Protein AF-A0A2X3I7A9-F1 (afdb_monomer_lite)

Secondary structure (DSSP, 8-state):
-HHHHHHHHHHHHHHHHHHHHHHHHHHHHHHHHHHHHHHHHHHTSTTHHHHHHHHHHHHHHHHHHT-S----TT---EEEEE-GGGTS-HHHHHHHHHHHHTS-SEEEEE---HHHHHHHHTTS------

Sequence (130 aa):
MVQLLEHYFAEQSSAQTRHRLMRRRSHDEQRSWRYLDIINRMIDKPGGRSHRVILLGLFATLLQAKGTVRLDRDARPLLLIEDPETRLHPIMLSVAWHLLNLLPLQRVTTTNSGELLSLDAGRAGLPTGA

Foldseek 3Di:
DVVVVVVVVVVVVVVVVVVVVVVVVVVVVVVVLVVLLVLLVVCPPPPNVVSLVVLVVVVVVVVVVVDDDDADPPDADEAEEEALVPPDDPSSSVSVLSNVVSHPHHYDYDHPDPVSVVVCVVVPPDPPDD

Organism: Klebsiella pneumoniae (NCBI:txid573)

Structure (mmCIF, N/CA/C/O backbone):
data_AF-A0A2X3I7A9-F1
#
_entry.id   AF-A0A2X3I7A9-F1
#
loop_
_atom_site.group_PDB
_atom_site.id
_atom_site.type_symbol
_atom_site.label_atom_id
_atom_site.label_alt_id
_atom_site.label_comp_id
_atom_site.label_asym_id
_atom_site.label_entity_id
_atom_site.label_seq_id
_atom_site.pdbx_PDB_ins_code
_atom_site.Cartn_x
_atom_site.Cartn_y
_atom_site.Cartn_z
_atom_site.occupancy
_atom_site.B_iso_or_equiv
_atom_site.auth_seq_id
_atom_site.auth_comp_id
_atom_site.auth_asym_id
_atom_site.auth_atom_id
_atom_site.pdbx_PDB_model_num
ATOM 1 N N . MET A 1 1 ? 32.499 38.329 -29.122 1.00 51.84 1 MET A N 1
ATOM 2 C CA . MET A 1 1 ? 32.927 36.909 -29.091 1.00 51.84 1 MET A CA 1
ATOM 3 C C . MET A 1 1 ? 33.224 36.351 -27.694 1.00 51.84 1 MET A C 1
ATOM 5 O O . MET A 1 1 ? 33.239 35.140 -27.567 1.00 51.84 1 MET A O 1
ATOM 9 N N . VAL A 1 2 ? 33.413 37.160 -26.642 1.00 56.50 2 VAL A N 1
ATOM 10 C CA . VAL A 1 2 ? 33.655 36.646 -25.269 1.00 56.50 2 VAL A CA 1
ATOM 11 C C . VAL A 1 2 ? 32.367 36.143 -24.590 1.00 56.50 2 VAL A C 1
ATOM 13 O O . VAL A 1 2 ? 32.374 35.159 -23.863 1.00 56.50 2 VAL A O 1
ATOM 16 N N . GLN A 1 3 ? 31.228 36.753 -24.919 1.00 57.62 3 GLN A N 1
ATOM 17 C CA . GLN A 1 3 ? 29.930 36.488 -24.286 1.00 57.62 3 GLN A CA 1
ATOM 18 C C . GLN A 1 3 ? 29.339 35.096 -24.582 1.00 57.62 3 GLN A C 1
ATOM 20 O O . GLN A 1 3 ? 28.611 34.551 -23.760 1.00 57.62 3 GLN A O 1
ATOM 25 N N . LEU A 1 4 ? 29.663 34.506 -25.740 1.00 56.81 4 LEU A N 1
ATOM 26 C CA . LEU A 1 4 ? 29.198 33.159 -26.102 1.00 56.81 4 LEU A CA 1
ATOM 27 C C . LEU A 1 4 ? 29.977 32.064 -25.354 1.00 56.81 4 LEU A C 1
ATOM 29 O O . LEU A 1 4 ? 29.428 31.020 -25.017 1.00 56.81 4 LEU A O 1
ATOM 33 N N . LEU A 1 5 ? 31.259 32.326 -25.090 1.00 57.53 5 LEU A N 1
ATOM 34 C CA . LEU A 1 5 ? 32.182 31.409 -24.423 1.00 57.53 5 LEU A CA 1
ATOM 35 C C . LEU A 1 5 ? 31.885 31.329 -22.917 1.00 57.53 5 LEU A C 1
ATOM 37 O O . LEU A 1 5 ? 31.836 30.239 -22.353 1.00 57.53 5 LEU A O 1
ATOM 41 N N . GLU A 1 6 ? 31.571 32.471 -22.301 1.00 56.66 6 GLU A N 1
ATOM 42 C CA . GLU A 1 6 ? 31.046 32.568 -20.930 1.00 56.66 6 GLU A CA 1
ATOM 43 C C . GLU A 1 6 ? 29.763 31.737 -20.740 1.00 56.66 6 GLU A C 1
ATOM 45 O O . GLU A 1 6 ? 29.628 31.014 -19.753 1.00 56.66 6 GLU A O 1
ATOM 50 N N . HIS A 1 7 ? 28.842 31.769 -21.711 1.00 58.25 7 HIS A N 1
ATOM 51 C CA . HIS A 1 7 ? 27.585 31.017 -21.626 1.00 58.25 7 HIS A CA 1
ATOM 52 C C . HIS A 1 7 ? 27.807 29.494 -21.676 1.00 58.25 7 HIS A C 1
ATOM 54 O O . HIS A 1 7 ? 27.187 28.750 -20.917 1.00 58.25 7 HIS A O 1
ATOM 60 N N . TYR A 1 8 ? 28.760 29.037 -22.497 1.00 51.31 8 TYR A N 1
ATOM 61 C CA . TYR A 1 8 ? 29.107 27.617 -22.626 1.00 51.31 8 TYR A CA 1
ATOM 62 C C . TYR A 1 8 ? 29.754 27.046 -21.346 1.00 51.31 8 TYR A C 1
ATOM 64 O O . TYR A 1 8 ? 29.496 25.900 -20.970 1.00 51.31 8 TYR A O 1
ATOM 72 N N . PHE A 1 9 ? 30.556 27.847 -20.631 1.00 56.06 9 PHE A N 1
ATOM 73 C CA . PHE A 1 9 ? 31.149 27.453 -19.344 1.00 56.06 9 PHE A CA 1
ATOM 74 C C . PHE A 1 9 ? 30.181 27.590 -18.149 1.00 56.06 9 PHE A C 1
ATOM 76 O O . PHE A 1 9 ? 30.276 26.825 -17.178 1.00 56.06 9 PHE A O 1
ATOM 83 N N . ALA A 1 10 ? 29.203 28.498 -18.224 1.00 54.97 10 ALA A N 1
ATOM 84 C CA . ALA A 1 10 ? 28.146 28.640 -17.220 1.00 54.97 10 ALA A CA 1
ATOM 85 C C . ALA A 1 10 ? 27.164 27.447 -17.210 1.00 54.97 10 ALA A C 1
ATOM 87 O O . ALA A 1 10 ? 26.727 27.002 -16.144 1.00 54.97 10 ALA A O 1
ATOM 88 N N . GLU A 1 11 ? 26.851 26.858 -18.369 1.00 51.78 11 GLU A N 1
ATOM 89 C CA . GLU A 1 11 ? 25.980 25.675 -18.433 1.00 51.78 11 GLU A CA 1
ATOM 90 C C . GLU A 1 11 ? 26.646 24.412 -17.860 1.00 51.78 11 GLU A C 1
ATOM 92 O O . GLU A 1 11 ? 26.003 23.678 -17.102 1.00 51.78 11 GLU A O 1
ATOM 97 N N . GLN A 1 12 ? 27.940 24.184 -18.124 1.00 51.53 12 GLN A N 1
ATOM 98 C CA . GLN A 1 12 ? 28.666 22.990 -17.652 1.00 51.53 12 GLN A CA 1
ATOM 99 C C . GLN A 1 12 ? 28.775 22.908 -16.119 1.00 51.53 12 GLN A C 1
ATOM 101 O O . GLN A 1 12 ? 28.621 21.832 -15.529 1.00 51.53 12 GLN A O 1
ATOM 106 N N . SER A 1 13 ? 28.982 24.044 -15.453 1.00 51.03 13 SER A N 1
ATOM 107 C CA . SER A 1 13 ? 29.051 24.137 -13.987 1.00 51.03 13 SER A CA 1
ATOM 108 C C . SER A 1 13 ? 27.676 23.940 -13.323 1.00 51.03 13 SER A C 1
ATOM 110 O O . SER A 1 13 ? 27.558 23.280 -12.279 1.00 51.03 13 SER A O 1
ATOM 112 N N . SER A 1 14 ? 26.603 24.406 -13.972 1.00 54.28 14 SER A N 1
ATOM 113 C CA . SER A 1 14 ? 25.224 24.154 -13.533 1.00 54.28 14 SER A CA 1
ATOM 114 C C . SER A 1 14 ? 24.797 22.686 -13.720 1.00 54.28 14 SER A C 1
ATOM 116 O O . SER A 1 14 ? 24.115 22.123 -12.857 1.00 54.28 14 SER A O 1
ATOM 118 N N . ALA A 1 15 ? 25.253 22.025 -14.792 1.00 54.50 15 ALA A N 1
ATOM 119 C CA . ALA A 1 15 ? 24.972 20.618 -15.083 1.00 54.50 15 ALA A CA 1
ATOM 120 C C . ALA A 1 15 ? 25.658 19.666 -14.086 1.00 54.50 15 ALA A C 1
ATOM 122 O O . ALA A 1 15 ? 25.044 18.706 -13.617 1.00 54.50 15 ALA A O 1
ATOM 123 N N . GLN A 1 16 ? 26.900 19.953 -13.680 1.00 55.31 16 GLN A N 1
ATOM 124 C CA . GLN A 1 16 ? 27.602 19.176 -12.647 1.00 55.31 16 GLN A CA 1
ATOM 125 C C . GLN A 1 16 ? 26.951 19.308 -11.264 1.00 55.31 16 GLN A C 1
ATOM 127 O O . GLN A 1 16 ? 26.843 18.320 -10.531 1.00 55.31 16 GLN A O 1
ATOM 132 N N . THR A 1 17 ? 26.463 20.499 -10.911 1.00 55.19 17 THR A N 1
ATOM 133 C CA . THR A 1 17 ? 25.749 20.729 -9.644 1.00 55.19 17 THR A CA 1
ATOM 134 C C . THR A 1 17 ? 24.396 20.008 -9.629 1.00 55.19 17 THR A C 1
ATOM 136 O O . THR A 1 17 ? 24.068 19.331 -8.652 1.00 55.19 17 THR A O 1
ATOM 139 N N . ARG A 1 18 ? 23.645 20.052 -10.741 1.00 51.34 18 ARG A N 1
ATOM 140 C CA . ARG A 1 18 ? 22.393 19.293 -10.918 1.00 51.34 18 ARG A CA 1
ATOM 141 C C . ARG A 1 18 ? 22.609 17.777 -10.853 1.00 51.34 18 ARG A C 1
ATOM 143 O O . ARG A 1 18 ? 21.863 17.097 -10.150 1.00 51.34 18 ARG A O 1
ATOM 150 N N . HIS A 1 19 ? 23.665 17.251 -11.477 1.00 52.31 19 HIS A N 1
ATOM 151 C CA . HIS A 1 19 ? 24.016 15.829 -11.377 1.00 52.31 19 HIS A CA 1
ATOM 152 C C . HIS A 1 19 ? 24.384 15.399 -9.950 1.00 52.31 19 HIS A C 1
ATOM 154 O O . HIS A 1 19 ? 23.964 14.330 -9.506 1.00 52.31 19 HIS A O 1
ATOM 160 N N . ARG A 1 20 ? 25.121 16.224 -9.191 1.00 54.12 20 ARG A N 1
ATOM 161 C CA . ARG A 1 20 ? 25.443 15.926 -7.782 1.00 54.12 20 ARG A CA 1
ATOM 162 C C . ARG A 1 20 ? 24.197 15.924 -6.891 1.00 54.12 20 ARG A C 1
ATOM 164 O O . ARG A 1 20 ? 24.076 15.050 -6.035 1.00 54.12 20 ARG A O 1
ATOM 171 N N . LEU A 1 21 ? 23.259 16.846 -7.113 1.00 51.94 21 LEU A N 1
ATOM 172 C CA . LEU A 1 21 ? 21.983 16.892 -6.388 1.00 51.94 21 LEU A CA 1
ATOM 173 C C . LEU A 1 21 ? 21.086 15.687 -6.716 1.00 51.94 21 LEU A C 1
ATOM 175 O O . LEU A 1 21 ? 20.521 15.091 -5.798 1.00 51.94 21 LEU A O 1
ATOM 179 N N . MET A 1 22 ? 21.002 15.274 -7.988 1.00 53.75 22 MET A N 1
ATOM 180 C CA . MET A 1 22 ? 20.264 14.061 -8.373 1.00 53.75 22 MET A CA 1
ATOM 181 C C . MET A 1 22 ? 20.897 12.787 -7.804 1.00 53.75 22 MET A C 1
ATOM 183 O O . MET A 1 22 ? 20.181 11.940 -7.278 1.00 53.75 22 MET A O 1
ATOM 187 N N . ARG A 1 23 ? 22.234 12.684 -7.799 1.00 51.47 23 ARG A N 1
ATOM 188 C CA . ARG A 1 23 ? 22.957 11.549 -7.198 1.00 51.47 23 ARG A CA 1
ATOM 189 C C . ARG A 1 23 ? 22.767 11.453 -5.678 1.00 51.47 23 ARG A C 1
ATOM 191 O O . ARG A 1 23 ? 22.825 10.361 -5.116 1.00 51.47 23 ARG A O 1
ATOM 198 N N . ARG A 1 24 ? 22.541 12.584 -5.000 1.00 53.12 24 ARG A N 1
ATOM 199 C CA . ARG A 1 24 ? 22.228 12.612 -3.563 1.00 53.12 24 ARG A CA 1
ATOM 200 C C . ARG A 1 24 ? 20.804 12.112 -3.293 1.00 53.12 24 ARG A C 1
ATOM 202 O O . ARG A 1 24 ? 20.632 11.286 -2.405 1.00 53.12 24 ARG A O 1
ATOM 209 N N . ARG A 1 25 ? 19.819 12.521 -4.108 1.00 54.03 25 ARG A N 1
ATOM 210 C CA . ARG A 1 25 ? 18.430 12.023 -4.019 1.00 54.03 25 ARG A CA 1
ATOM 211 C C . ARG A 1 25 ? 18.320 10.520 -4.273 1.00 54.03 25 ARG A C 1
ATOM 213 O O . ARG A 1 25 ? 17.690 9.831 -3.482 1.00 54.03 25 ARG A O 1
ATOM 220 N N . SER A 1 26 ? 18.984 9.995 -5.302 1.00 56.34 26 SER A N 1
ATOM 221 C CA . SER A 1 26 ? 18.936 8.557 -5.610 1.00 56.34 26 SER A CA 1
ATOM 222 C C . SER A 1 26 ? 19.539 7.691 -4.495 1.00 56.34 26 SER A C 1
ATOM 224 O O . SER A 1 26 ? 19.096 6.572 -4.246 1.00 56.34 26 SER A O 1
ATOM 226 N N . HIS A 1 27 ? 20.559 8.200 -3.796 1.00 58.28 27 HIS A N 1
ATOM 227 C CA . HIS A 1 27 ? 21.157 7.501 -2.660 1.00 58.28 27 HIS A CA 1
ATOM 228 C C . HIS A 1 27 ? 20.234 7.489 -1.428 1.00 58.28 27 HIS A C 1
ATOM 230 O O . HIS A 1 27 ? 20.185 6.481 -0.718 1.00 58.28 27 HIS A O 1
ATOM 236 N N . ASP A 1 28 ? 19.481 8.567 -1.195 1.00 63.19 28 ASP A N 1
ATOM 237 C CA . ASP A 1 28 ? 18.457 8.611 -0.146 1.00 63.19 28 ASP A CA 1
ATOM 238 C C . ASP A 1 28 ? 17.266 7.704 -0.475 1.00 63.19 28 ASP A C 1
ATOM 240 O O . ASP A 1 28 ? 16.816 6.965 0.397 1.00 63.19 28 ASP A O 1
ATOM 244 N N . GLU A 1 29 ? 16.812 7.655 -1.730 1.00 67.81 29 GLU A N 1
ATOM 245 C CA . GLU A 1 29 ? 15.747 6.737 -2.161 1.00 67.81 29 GLU A CA 1
ATOM 246 C C . GLU A 1 29 ? 16.134 5.276 -1.914 1.00 67.81 29 GLU A C 1
ATOM 248 O O . GLU A 1 29 ? 15.386 4.538 -1.271 1.00 67.81 29 GLU A O 1
ATOM 253 N N . GLN A 1 30 ? 17.339 4.863 -2.319 1.00 71.19 30 GLN A N 1
ATOM 254 C CA . GLN A 1 30 ? 17.804 3.493 -2.091 1.00 71.19 30 GLN A CA 1
ATOM 255 C C . GLN A 1 30 ? 17.880 3.134 -0.597 1.00 71.19 30 GLN A C 1
ATOM 257 O O . GLN A 1 30 ? 17.669 1.976 -0.230 1.00 71.19 30 GLN A O 1
ATOM 262 N N . ARG A 1 31 ? 18.188 4.101 0.280 1.00 77.56 31 ARG A N 1
ATOM 263 C CA . ARG A 1 31 ? 18.150 3.897 1.737 1.00 77.56 31 ARG A CA 1
ATOM 264 C C . ARG A 1 31 ? 16.719 3.775 2.247 1.00 77.56 31 ARG A C 1
ATOM 266 O O . ARG A 1 31 ? 16.448 2.848 3.006 1.00 77.56 31 ARG A O 1
ATOM 273 N N . SER A 1 32 ? 15.811 4.639 1.802 1.00 78.31 32 SER A N 1
ATOM 274 C CA . SER A 1 32 ? 14.386 4.595 2.153 1.00 78.31 32 SER A CA 1
ATOM 275 C C . SER A 1 32 ? 13.758 3.234 1.843 1.00 78.31 32 SER A C 1
ATOM 277 O O . SER A 1 32 ? 13.069 2.673 2.693 1.00 78.31 32 SER A O 1
ATOM 279 N N . TRP A 1 33 ? 14.077 2.635 0.690 1.00 78.31 33 TRP A N 1
ATOM 280 C CA . TRP A 1 33 ? 13.597 1.294 0.331 1.00 78.31 33 TRP A CA 1
ATOM 281 C C . TRP A 1 33 ? 14.146 0.185 1.233 1.00 78.31 33 TRP A C 1
ATOM 283 O O . TRP A 1 33 ? 13.417 -0.750 1.561 1.00 78.31 33 TRP A O 1
ATOM 293 N N . ARG A 1 34 ? 15.397 0.297 1.701 1.00 80.25 34 ARG A N 1
ATOM 294 C CA . ARG A 1 34 ? 15.946 -0.650 2.688 1.00 80.25 34 ARG A CA 1
ATOM 295 C C . ARG A 1 34 ? 15.243 -0.539 4.034 1.00 80.25 34 ARG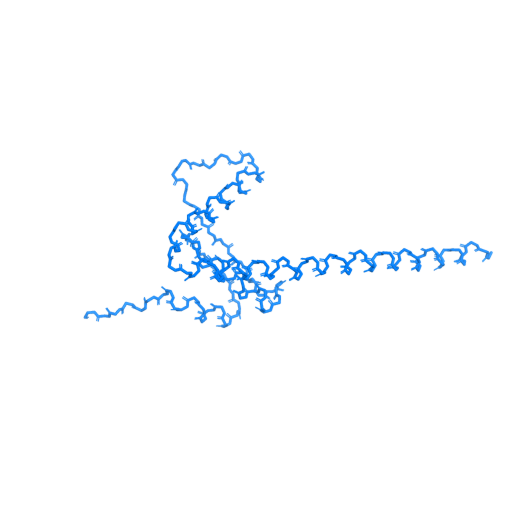 A C 1
ATOM 297 O O . ARG A 1 34 ? 14.987 -1.561 4.659 1.00 80.25 34 ARG A O 1
ATOM 304 N N . TYR A 1 35 ? 14.922 0.673 4.485 1.00 79.94 35 TYR A N 1
ATOM 305 C CA . TYR A 1 35 ? 14.149 0.848 5.716 1.00 79.94 35 TYR A CA 1
ATOM 306 C C . TYR A 1 35 ? 12.748 0.251 5.587 1.00 79.94 35 TYR A C 1
ATOM 308 O O . TYR A 1 35 ? 12.285 -0.401 6.519 1.00 79.94 35 TYR A O 1
ATOM 316 N N . LEU A 1 36 ? 12.113 0.401 4.422 1.00 77.00 36 LEU A N 1
ATOM 317 C CA . LEU A 1 36 ? 10.817 -0.210 4.136 1.00 77.00 36 LEU A CA 1
ATOM 318 C C . LEU A 1 36 ? 10.879 -1.747 4.199 1.00 77.00 36 LEU A C 1
ATOM 320 O O . LEU A 1 36 ? 10.015 -2.370 4.810 1.00 77.00 36 LEU A O 1
ATOM 324 N N . ASP A 1 37 ? 11.936 -2.355 3.654 1.00 80.06 37 ASP A N 1
ATOM 325 C CA . ASP A 1 37 ? 12.157 -3.806 3.736 1.00 80.06 37 ASP A CA 1
ATOM 326 C C . ASP A 1 37 ? 12.407 -4.281 5.181 1.00 80.06 37 ASP A C 1
ATOM 328 O O . ASP A 1 37 ? 11.867 -5.295 5.620 1.00 80.06 37 ASP A O 1
ATOM 332 N N . ILE A 1 38 ? 13.163 -3.515 5.975 1.00 80.44 38 ILE A N 1
ATOM 333 C CA . ILE A 1 38 ? 13.363 -3.809 7.404 1.00 80.44 38 ILE A CA 1
ATOM 334 C C . ILE A 1 38 ? 12.029 -3.746 8.160 1.00 80.44 38 ILE A C 1
ATOM 336 O O . ILE A 1 38 ? 11.744 -4.631 8.966 1.00 80.44 38 ILE A O 1
ATOM 340 N N . ILE A 1 39 ? 11.198 -2.736 7.885 1.00 75.94 39 ILE A N 1
ATOM 341 C CA . ILE A 1 39 ? 9.855 -2.607 8.466 1.00 75.94 39 ILE A CA 1
ATOM 342 C C . ILE A 1 39 ? 9.004 -3.828 8.103 1.00 75.94 39 ILE A C 1
ATOM 344 O O . ILE A 1 39 ? 8.458 -4.461 9.004 1.00 75.94 39 ILE A O 1
ATOM 348 N N . ASN A 1 40 ? 8.970 -4.221 6.828 1.00 73.69 40 ASN A N 1
ATOM 349 C CA . ASN A 1 40 ? 8.257 -5.415 6.366 1.00 73.69 40 ASN A CA 1
ATOM 350 C C . ASN A 1 40 ? 8.668 -6.676 7.145 1.00 73.69 40 ASN A C 1
ATOM 352 O O . ASN A 1 40 ? 7.818 -7.357 7.719 1.00 73.69 40 ASN A O 1
ATOM 356 N N . ARG A 1 41 ? 9.976 -6.930 7.277 1.00 76.31 41 ARG A N 1
ATOM 357 C CA . ARG A 1 41 ? 10.504 -8.092 8.017 1.00 76.31 41 ARG A CA 1
ATOM 358 C C . ARG A 1 41 ? 10.208 -8.054 9.515 1.00 76.31 41 ARG A C 1
ATOM 360 O O . ARG A 1 41 ? 10.141 -9.102 10.154 1.00 76.31 41 ARG A O 1
ATOM 367 N N . MET A 1 42 ? 10.094 -6.866 10.110 1.00 72.25 42 MET A N 1
ATOM 368 C CA . MET A 1 42 ? 9.722 -6.731 11.522 1.00 72.25 42 MET A CA 1
ATOM 369 C C . MET A 1 42 ? 8.243 -7.049 11.750 1.00 72.25 42 MET A C 1
ATOM 371 O O . MET A 1 42 ? 7.910 -7.645 12.771 1.00 72.25 42 MET A O 1
ATOM 375 N N . ILE A 1 43 ? 7.370 -6.694 10.805 1.00 70.50 43 ILE A N 1
ATOM 376 C CA . ILE A 1 43 ? 5.918 -6.888 10.922 1.00 70.50 43 ILE A CA 1
ATOM 377 C C . ILE A 1 43 ? 5.513 -8.355 10.727 1.00 70.50 43 ILE A C 1
ATOM 379 O O . ILE A 1 43 ? 4.534 -8.800 11.329 1.00 70.50 43 ILE A O 1
ATOM 383 N N . ASP A 1 44 ? 6.283 -9.117 9.949 1.00 67.56 44 ASP A N 1
ATOM 384 C CA . ASP A 1 44 ? 6.063 -10.555 9.744 1.00 67.56 44 ASP A CA 1
ATOM 385 C C . ASP A 1 44 ? 6.393 -11.421 10.979 1.00 67.56 44 ASP A C 1
ATOM 387 O O . ASP A 1 44 ? 6.101 -12.618 10.996 1.00 67.56 44 ASP A O 1
ATOM 391 N N . LYS A 1 45 ? 6.964 -10.844 12.048 1.00 68.81 45 LYS A N 1
ATOM 392 C CA . LYS A 1 45 ? 7.252 -11.553 13.310 1.00 68.81 45 LYS A CA 1
ATOM 393 C C . LYS A 1 45 ? 5.987 -11.736 14.184 1.00 68.81 45 LYS A C 1
ATOM 395 O O . LYS A 1 45 ? 5.035 -10.956 14.070 1.00 68.81 45 LYS A O 1
ATOM 400 N N . PRO A 1 46 ? 5.947 -12.741 15.091 1.00 48.94 46 PRO A N 1
ATOM 401 C CA . PRO A 1 46 ? 4.781 -12.989 15.945 1.00 48.94 46 PRO A CA 1
ATOM 402 C C . PRO A 1 46 ? 4.450 -11.746 16.791 1.00 48.94 46 PRO A C 1
ATOM 404 O O . PRO A 1 46 ? 5.287 -11.265 17.549 1.00 48.94 46 PRO A O 1
ATOM 407 N N . GLY A 1 47 ? 3.241 -11.197 16.611 1.00 60.28 47 GLY A N 1
ATOM 408 C CA . GLY A 1 47 ? 2.854 -9.844 17.059 1.00 60.28 47 GLY A CA 1
ATOM 409 C C . GLY A 1 47 ? 2.303 -8.933 15.943 1.00 60.28 47 GLY A C 1
ATOM 410 O O . GLY A 1 47 ? 1.952 -7.776 16.189 1.00 60.28 47 GLY A O 1
ATOM 411 N N . GLY A 1 48 ? 2.192 -9.441 14.709 1.00 63.28 48 GLY A N 1
ATOM 412 C CA . GLY A 1 48 ? 1.825 -8.678 13.508 1.00 63.28 48 GLY A CA 1
ATOM 413 C C . GLY A 1 48 ? 0.465 -7.963 13.519 1.00 63.28 48 GLY A C 1
ATOM 414 O O . GLY A 1 48 ? 0.289 -7.001 12.776 1.00 63.28 48 GLY A O 1
ATOM 415 N N . ARG A 1 49 ? -0.500 -8.344 14.374 1.00 67.81 49 ARG A N 1
ATOM 416 C CA . ARG A 1 49 ? -1.813 -7.665 14.422 1.00 67.81 49 ARG A CA 1
ATOM 417 C C . ARG A 1 49 ? -1.693 -6.209 14.883 1.00 67.81 49 ARG A C 1
ATOM 419 O O . ARG A 1 49 ? -2.239 -5.331 14.223 1.00 67.81 49 ARG A O 1
ATOM 426 N N . SER A 1 50 ? -0.950 -5.944 15.958 1.00 67.00 50 SER A N 1
ATOM 427 C CA . SER A 1 50 ? -0.750 -4.580 16.473 1.00 67.00 50 SER A CA 1
ATOM 428 C C . SER A 1 50 ? 0.007 -3.706 15.473 1.00 67.00 50 SER A C 1
ATOM 430 O O . SER A 1 50 ? -0.357 -2.558 15.249 1.00 67.00 50 SER A O 1
ATOM 432 N N . HIS A 1 51 ? 1.002 -4.276 14.794 1.00 71.19 51 HIS A N 1
ATOM 433 C CA . HIS A 1 51 ? 1.793 -3.572 13.788 1.00 71.19 51 HIS A CA 1
ATOM 434 C C . HIS A 1 51 ? 0.973 -3.173 12.552 1.00 71.19 51 HIS A C 1
ATOM 436 O O . HIS A 1 51 ? 1.092 -2.048 12.071 1.00 71.19 51 HIS A O 1
ATOM 442 N N . ARG A 1 52 ? 0.085 -4.054 12.069 1.00 72.19 52 ARG A N 1
ATOM 443 C CA . ARG A 1 52 ? -0.841 -3.742 10.964 1.00 72.19 52 ARG A CA 1
ATOM 444 C C . ARG A 1 52 ? -1.806 -2.613 11.326 1.00 72.19 52 ARG A C 1
ATOM 446 O O . ARG A 1 52 ? -2.076 -1.752 10.496 1.00 72.19 52 ARG A O 1
ATOM 453 N N . VAL A 1 53 ? -2.292 -2.590 12.570 1.00 72.12 53 VAL A N 1
ATOM 454 C CA . VAL A 1 53 ? -3.159 -1.510 13.073 1.00 72.12 53 VAL A CA 1
ATOM 455 C C . VAL A 1 53 ? -2.395 -0.187 13.170 1.00 72.12 53 VAL A C 1
ATOM 457 O O . VAL A 1 53 ? -2.931 0.844 12.778 1.00 72.12 53 VAL A O 1
ATOM 460 N N . ILE A 1 54 ? -1.134 -0.206 13.615 1.00 77.50 54 ILE A N 1
ATOM 461 C CA . ILE A 1 54 ? -0.270 0.987 13.637 1.00 77.50 54 ILE A CA 1
ATOM 462 C C . ILE A 1 54 ? -0.034 1.522 12.218 1.00 77.50 54 ILE A C 1
ATOM 464 O O . ILE A 1 54 ? -0.169 2.722 11.995 1.00 77.50 54 ILE A O 1
ATOM 468 N N . LEU A 1 55 ? 0.264 0.649 11.248 1.00 76.94 55 LEU A N 1
ATOM 469 C CA . LEU A 1 55 ? 0.413 1.043 9.842 1.00 76.94 55 LEU A CA 1
ATOM 470 C C . LEU A 1 55 ? -0.864 1.665 9.276 1.00 76.94 55 LEU A C 1
ATOM 472 O O . LEU A 1 55 ? -0.802 2.689 8.597 1.00 76.94 55 LEU A O 1
ATOM 476 N N . LEU A 1 56 ? -2.019 1.075 9.584 1.00 74.06 56 LEU A N 1
ATOM 477 C CA . LEU A 1 56 ? -3.310 1.628 9.192 1.00 74.06 56 LEU A CA 1
ATOM 478 C C . LEU A 1 56 ? -3.536 3.012 9.821 1.00 74.06 56 LEU A C 1
ATOM 480 O O . LEU A 1 56 ? -3.984 3.928 9.136 1.00 74.06 56 LEU A O 1
ATOM 484 N N . GLY A 1 57 ? -3.177 3.179 11.098 1.00 73.06 57 GLY A N 1
ATOM 485 C CA . GLY A 1 57 ? -3.224 4.462 11.798 1.00 73.06 57 GLY A CA 1
ATOM 486 C C . GLY A 1 57 ? -2.332 5.522 11.149 1.00 73.06 57 GLY A C 1
ATOM 487 O O . GLY A 1 57 ? -2.786 6.638 10.925 1.00 73.06 57 GLY A O 1
ATOM 488 N N . LEU A 1 58 ? -1.099 5.167 10.773 1.00 78.38 58 LEU A N 1
ATOM 489 C CA . LEU A 1 58 ? -0.184 6.061 10.056 1.00 78.38 58 LEU A CA 1
ATOM 490 C C . LEU A 1 58 ? -0.729 6.456 8.676 1.00 78.38 58 LEU A C 1
ATOM 492 O O . LEU A 1 58 ? -0.636 7.608 8.266 1.00 78.38 58 LEU A O 1
ATOM 496 N N . PHE A 1 59 ? -1.322 5.512 7.947 1.00 74.50 59 PHE A N 1
ATOM 497 C CA . PHE A 1 59 ? -1.937 5.815 6.659 1.00 74.50 59 PHE A CA 1
ATOM 498 C C . PHE A 1 59 ? -3.143 6.753 6.818 1.00 74.50 59 PHE A C 1
ATOM 500 O O . PHE A 1 59 ? -3.292 7.712 6.061 1.00 74.50 59 PHE A O 1
ATOM 507 N N . ALA A 1 60 ? -3.970 6.527 7.843 1.00 72.81 60 ALA A N 1
ATOM 508 C CA . ALA A 1 60 ? -5.104 7.385 8.161 1.00 72.81 60 ALA A CA 1
ATOM 509 C C . ALA A 1 60 ? -4.668 8.812 8.534 1.00 72.81 60 ALA A C 1
ATOM 511 O O . ALA A 1 60 ? -5.282 9.771 8.067 1.00 72.81 60 ALA A O 1
ATOM 512 N N . THR A 1 61 ? -3.594 8.979 9.314 1.00 73.81 61 THR A N 1
ATOM 513 C CA . THR A 1 61 ? -3.070 10.315 9.649 1.00 73.81 61 THR A CA 1
ATOM 514 C C . THR A 1 61 ? -2.489 11.026 8.429 1.00 73.81 61 THR A C 1
ATOM 516 O O . THR A 1 61 ? -2.713 12.225 8.268 1.00 73.81 61 THR A O 1
ATOM 519 N N . LEU A 1 62 ? -1.819 10.308 7.521 1.00 74.31 62 LEU A N 1
ATOM 520 C CA . LEU A 1 62 ? -1.352 10.872 6.250 1.00 74.31 62 LEU A CA 1
ATOM 521 C C . LEU A 1 62 ? -2.513 11.314 5.349 1.00 74.31 62 LEU A C 1
ATOM 523 O O . LEU A 1 62 ? -2.438 12.384 4.749 1.00 74.31 62 LEU A O 1
ATOM 527 N N . LEU A 1 63 ? -3.597 10.533 5.276 1.00 71.19 63 LEU A N 1
ATOM 528 C CA . LEU A 1 63 ? -4.808 10.917 4.543 1.00 71.19 63 LEU A CA 1
ATOM 529 C C . LEU A 1 63 ? -5.449 12.180 5.128 1.00 71.19 63 LEU A C 1
ATOM 531 O O . LEU A 1 63 ? -5.789 13.090 4.374 1.00 71.19 63 LEU A O 1
ATOM 535 N N . GLN A 1 64 ? -5.559 12.262 6.456 1.00 69.06 64 GLN A N 1
ATOM 536 C CA . GLN A 1 64 ? -6.091 13.440 7.148 1.00 69.06 64 GLN A CA 1
ATOM 537 C C . GLN A 1 64 ? -5.213 14.681 6.940 1.00 69.06 64 GLN A C 1
ATOM 539 O O . GLN A 1 64 ? -5.730 15.780 6.766 1.00 69.06 64 GLN A O 1
ATOM 544 N N . ALA A 1 65 ? -3.888 14.519 6.904 1.00 72.19 65 ALA A N 1
ATOM 545 C CA . ALA A 1 65 ? -2.962 15.619 6.644 1.00 72.19 65 ALA A CA 1
ATOM 546 C C . ALA A 1 65 ? -3.043 16.146 5.199 1.00 72.19 65 ALA A C 1
ATOM 548 O O . ALA A 1 65 ? -2.676 17.292 4.939 1.00 72.19 65 ALA A O 1
ATOM 549 N N . LYS A 1 66 ? -3.514 15.326 4.248 1.00 63.94 66 LYS A N 1
ATOM 550 C CA . LYS A 1 66 ? -3.498 15.635 2.810 1.00 63.94 66 LYS A CA 1
ATOM 551 C C . LYS A 1 66 ? -4.687 16.485 2.333 1.00 63.94 66 LYS A C 1
ATOM 553 O O . LYS A 1 66 ? -4.723 16.830 1.153 1.00 63.94 66 LYS A O 1
ATOM 558 N N . GLY A 1 67 ? -5.633 16.864 3.199 1.00 63.84 67 GLY A N 1
ATOM 559 C CA . GLY A 1 67 ? -6.656 17.848 2.829 1.00 63.84 67 GLY A CA 1
ATOM 560 C C . GLY A 1 67 ? -7.875 17.933 3.746 1.00 63.84 67 GLY A C 1
ATOM 561 O O . GLY A 1 67 ? -8.028 17.189 4.705 1.00 63.84 67 GLY A O 1
ATOM 562 N N . THR A 1 68 ? -8.780 18.850 3.405 1.00 62.69 68 THR A N 1
ATOM 563 C CA . THR A 1 68 ? -9.992 19.214 4.164 1.00 62.69 68 THR A CA 1
ATOM 564 C C . THR A 1 68 ? -11.160 18.232 4.009 1.00 62.69 68 THR A C 1
ATOM 566 O O . THR A 1 68 ? -12.276 18.526 4.443 1.00 62.69 68 THR A O 1
ATOM 569 N N . VAL A 1 69 ? -10.934 17.070 3.388 1.00 69.94 69 VAL A N 1
ATOM 570 C CA . VAL A 1 69 ? -11.979 16.064 3.177 1.00 69.94 69 VAL A CA 1
ATOM 571 C C . VAL A 1 69 ? -12.324 15.434 4.521 1.00 69.94 69 VAL A C 1
ATOM 573 O O . VAL A 1 69 ? -11.576 14.624 5.067 1.00 69.94 69 VAL A O 1
ATOM 576 N N . ARG A 1 70 ? -13.481 15.816 5.066 1.00 70.00 70 ARG A N 1
ATOM 577 C CA . ARG A 1 70 ? -14.055 15.158 6.239 1.00 70.00 70 ARG A CA 1
ATOM 578 C C . ARG A 1 70 ? -14.632 13.828 5.772 1.00 70.00 70 ARG A C 1
ATOM 580 O O . ARG A 1 70 ? -15.671 13.799 5.121 1.00 70.00 70 ARG A O 1
ATOM 587 N N . LEU A 1 71 ? -13.913 12.747 6.053 1.00 72.62 71 LEU A N 1
ATOM 588 C CA . LEU A 1 71 ? -14.420 11.395 5.853 1.00 72.62 71 LEU A CA 1
ATOM 589 C C . LEU A 1 71 ? -15.604 11.170 6.797 1.00 72.62 71 LEU A C 1
ATOM 591 O O . LEU A 1 71 ? -15.556 11.573 7.963 1.00 72.62 71 LEU A O 1
ATOM 595 N N . ASP A 1 72 ? -16.655 10.540 6.281 1.00 79.62 72 ASP A N 1
ATOM 596 C CA . ASP A 1 72 ? -17.760 10.058 7.104 1.00 79.62 72 ASP A CA 1
ATOM 597 C C . ASP A 1 72 ? -17.231 9.098 8.186 1.00 79.62 72 ASP A C 1
ATOM 599 O O . ASP A 1 72 ? -16.233 8.400 7.974 1.00 79.62 72 ASP A O 1
ATOM 603 N N . ARG A 1 73 ? -17.878 9.061 9.356 1.00 76.06 73 ARG A N 1
ATOM 604 C CA . ARG A 1 73 ? -17.457 8.206 10.476 1.00 76.06 73 ARG A CA 1
ATOM 605 C C . ARG A 1 73 ? -17.452 6.722 10.099 1.00 76.06 73 ARG A C 1
ATOM 607 O O . ARG A 1 73 ? -16.616 5.981 10.615 1.00 76.06 73 ARG A O 1
ATOM 614 N N . ASP A 1 74 ? -18.339 6.323 9.194 1.00 81.38 74 ASP A N 1
ATOM 615 C CA . ASP A 1 74 ? -18.486 4.952 8.714 1.00 81.38 74 ASP A CA 1
ATOM 616 C C . ASP A 1 74 ? -17.842 4.739 7.333 1.00 81.38 74 ASP A C 1
ATOM 618 O O . ASP A 1 74 ? -17.994 3.674 6.723 1.00 81.38 74 ASP A O 1
ATOM 622 N N . ALA A 1 75 ? -17.083 5.723 6.831 1.00 79.94 75 ALA A N 1
ATOM 623 C CA . ALA A 1 75 ? -16.364 5.599 5.572 1.00 79.94 75 ALA A CA 1
ATOM 624 C C . ALA A 1 75 ? -15.364 4.436 5.635 1.00 79.94 75 ALA A C 1
ATOM 626 O O . ALA A 1 75 ? -14.459 4.395 6.473 1.00 79.94 75 ALA A O 1
ATOM 627 N N . ARG A 1 76 ? -15.504 3.493 4.700 1.00 76.31 76 ARG A N 1
ATOM 628 C CA . ARG A 1 76 ? -14.583 2.366 4.555 1.00 76.31 76 ARG A CA 1
ATOM 629 C C . ARG A 1 76 ? -13.566 2.678 3.460 1.00 76.31 76 ARG A C 1
ATOM 631 O O . ARG A 1 76 ? -13.960 2.800 2.302 1.00 76.31 76 ARG A O 1
ATOM 638 N N . PRO A 1 77 ? -12.275 2.818 3.790 1.00 77.44 77 PRO A N 1
ATOM 639 C CA . PRO A 1 77 ? -11.258 3.102 2.788 1.00 77.44 77 PRO A CA 1
ATOM 640 C C . PRO A 1 77 ? -11.110 1.940 1.798 1.00 77.44 77 PRO A C 1
ATOM 642 O O . PRO A 1 77 ? -10.975 0.781 2.197 1.00 77.44 77 PRO A O 1
ATOM 645 N N . LEU A 1 78 ? -11.095 2.279 0.508 1.00 83.94 78 LEU A N 1
ATOM 646 C CA . LEU A 1 78 ? -10.772 1.377 -0.593 1.00 83.94 78 LEU A CA 1
ATOM 647 C C . LEU A 1 78 ? -9.455 1.826 -1.228 1.00 83.94 78 LEU A C 1
ATOM 649 O O . LEU A 1 78 ? -9.238 3.016 -1.457 1.00 83.94 78 LEU A O 1
ATOM 653 N N . LEU A 1 79 ? -8.570 0.870 -1.488 1.00 85.69 79 LEU A N 1
ATOM 654 C CA . LEU A 1 79 ? -7.270 1.105 -2.096 1.00 85.69 79 LEU A CA 1
ATOM 655 C C . LEU A 1 79 ? -7.327 0.739 -3.582 1.00 85.69 79 LEU A C 1
ATOM 657 O O . LEU A 1 79 ? -7.475 -0.434 -3.919 1.00 85.69 79 LEU A O 1
ATOM 661 N N . LEU A 1 80 ? -7.209 1.736 -4.456 1.00 90.00 80 LEU A N 1
ATOM 662 C CA . LEU A 1 80 ? -7.117 1.539 -5.903 1.00 90.00 80 LEU A CA 1
ATOM 663 C C . LEU A 1 80 ? -5.657 1.677 -6.341 1.00 90.00 80 LEU A C 1
ATOM 665 O O . LEU A 1 80 ? -5.002 2.657 -5.980 1.00 90.00 80 LEU A O 1
ATOM 669 N N . ILE A 1 81 ? -5.145 0.697 -7.082 1.00 89.75 81 ILE A N 1
ATOM 670 C CA . ILE A 1 81 ? -3.770 0.703 -7.591 1.00 89.75 81 ILE A CA 1
ATOM 671 C C . ILE A 1 81 ? -3.789 0.362 -9.073 1.00 89.75 81 ILE A C 1
ATOM 673 O O . ILE A 1 81 ? -4.308 -0.682 -9.451 1.00 89.75 81 ILE A O 1
ATOM 677 N N . GLU A 1 82 ? -3.193 1.219 -9.893 1.00 92.12 82 GLU A N 1
ATOM 678 C CA . GLU A 1 82 ? -3.155 1.037 -11.342 1.00 92.12 82 GLU A CA 1
ATOM 679 C C . GLU A 1 82 ? -1.720 0.822 -11.819 1.00 92.12 82 GLU A C 1
ATOM 681 O O . GLU A 1 82 ? -0.842 1.647 -11.547 1.00 92.12 82 GLU A O 1
ATOM 686 N N . ASP A 1 83 ? -1.499 -0.308 -12.491 1.00 91.62 83 ASP A N 1
ATOM 687 C CA . ASP A 1 83 ? -0.264 -0.732 -13.158 1.00 91.62 83 ASP A CA 1
ATOM 688 C C . ASP A 1 83 ? 1.016 -0.372 -12.371 1.00 91.62 83 ASP A C 1
ATOM 690 O O . ASP A 1 83 ? 1.902 0.337 -12.876 1.00 91.62 83 ASP A O 1
ATOM 694 N N . PRO A 1 84 ? 1.130 -0.819 -11.101 1.00 89.38 84 PRO A N 1
ATOM 695 C CA . PRO A 1 84 ? 2.192 -0.395 -10.186 1.00 89.38 84 PRO A CA 1
ATOM 696 C C . PRO A 1 84 ? 3.600 -0.769 -10.675 1.00 89.38 84 PRO A C 1
ATOM 698 O O . PRO A 1 84 ? 4.582 -0.123 -10.301 1.00 89.38 84 PRO A O 1
ATOM 701 N N . GLU A 1 85 ? 3.712 -1.777 -11.540 1.00 91.38 85 GLU A N 1
ATOM 702 C CA . GLU A 1 85 ? 4.960 -2.204 -12.169 1.00 91.38 85 GLU A CA 1
ATOM 703 C C . GLU A 1 85 ? 5.553 -1.183 -13.150 1.00 91.38 85 GLU A C 1
ATOM 705 O O . GLU A 1 85 ? 6.747 -1.230 -13.436 1.00 91.38 85 GLU A O 1
ATOM 710 N N . THR A 1 86 ? 4.762 -0.229 -13.647 1.00 88.00 86 THR A N 1
ATOM 711 C CA . THR A 1 86 ? 5.206 0.700 -14.703 1.00 88.00 86 THR A CA 1
ATOM 712 C C . THR A 1 86 ? 6.220 1.738 -14.222 1.00 88.00 86 THR A C 1
ATOM 714 O O . THR A 1 86 ? 6.942 2.323 -15.029 1.00 88.00 86 THR A O 1
ATOM 717 N N . ARG A 1 87 ? 6.280 1.999 -12.910 1.00 80.50 87 ARG A N 1
ATOM 718 C CA . ARG A 1 87 ? 7.078 3.095 -12.324 1.00 80.50 87 ARG A CA 1
ATOM 719 C C . ARG A 1 87 ? 8.099 2.637 -11.290 1.00 80.50 87 ARG A C 1
ATOM 721 O O . ARG A 1 87 ? 8.887 3.457 -10.820 1.00 80.50 87 ARG A O 1
ATOM 728 N N . LEU A 1 88 ? 8.079 1.364 -10.910 1.00 84.19 88 LEU A N 1
ATOM 729 C CA . LEU A 1 88 ? 8.924 0.826 -9.852 1.00 84.19 88 LEU A CA 1
ATOM 730 C C . LEU A 1 88 ? 9.868 -0.231 -10.408 1.00 84.19 88 LEU A C 1
ATOM 732 O O . LEU A 1 88 ? 9.479 -1.093 -11.187 1.00 84.19 88 LEU A O 1
ATOM 736 N N . HIS A 1 89 ? 11.117 -0.195 -9.946 1.00 85.62 89 HIS A N 1
ATOM 737 C CA . HIS A 1 89 ? 12.031 -1.310 -10.159 1.00 85.62 89 HIS A CA 1
ATOM 738 C C . HIS A 1 89 ? 11.444 -2.586 -9.515 1.00 85.62 89 HIS A C 1
ATOM 740 O O . HIS A 1 89 ? 10.889 -2.476 -8.417 1.00 85.62 89 HIS A O 1
ATOM 746 N N . PRO A 1 90 ? 11.619 -3.790 -10.097 1.00 81.12 90 PRO A N 1
ATOM 747 C CA . PRO A 1 90 ? 10.992 -5.023 -9.602 1.00 81.12 90 PRO A CA 1
ATOM 748 C C . PRO A 1 90 ? 11.161 -5.275 -8.094 1.00 81.12 90 PRO A C 1
ATOM 750 O O . PRO A 1 90 ? 10.202 -5.566 -7.392 1.00 81.12 90 PRO A O 1
ATOM 753 N N . ILE A 1 91 ? 12.363 -5.053 -7.549 1.00 80.81 91 ILE A N 1
ATOM 754 C CA . ILE A 1 91 ? 12.619 -5.194 -6.101 1.00 80.81 91 ILE A CA 1
ATOM 755 C C . ILE A 1 91 ? 11.787 -4.201 -5.271 1.00 80.81 91 ILE A C 1
ATOM 757 O O . ILE A 1 91 ? 11.217 -4.568 -4.248 1.00 80.81 91 ILE A O 1
ATOM 761 N N . MET A 1 92 ? 11.717 -2.937 -5.695 1.00 81.50 92 MET A N 1
ATOM 762 C CA . MET A 1 92 ? 10.949 -1.903 -4.990 1.00 81.50 92 MET A CA 1
ATOM 763 C C . MET A 1 92 ? 9.456 -2.212 -5.036 1.00 81.50 92 MET A C 1
ATOM 765 O O . MET A 1 92 ? 8.764 -2.028 -4.036 1.00 81.50 92 MET A O 1
ATOM 769 N N . LEU A 1 93 ? 8.987 -2.723 -6.176 1.00 86.19 93 LEU A N 1
ATOM 770 C CA . LEU A 1 93 ? 7.621 -3.182 -6.348 1.00 86.19 93 LEU A CA 1
ATOM 771 C C . LEU A 1 93 ? 7.293 -4.292 -5.351 1.00 86.19 93 LEU A C 1
ATOM 773 O O . LEU A 1 93 ? 6.320 -4.147 -4.625 1.00 86.19 93 LEU A O 1
ATOM 777 N N . SER A 1 94 ? 8.119 -5.334 -5.234 1.00 82.31 94 SER A N 1
ATOM 778 C CA . SER A 1 94 ? 7.881 -6.429 -4.282 1.00 82.31 94 SER A CA 1
ATOM 779 C C . SER A 1 94 ? 7.851 -5.951 -2.827 1.00 82.31 94 SER A C 1
ATOM 781 O O . SER A 1 94 ? 6.973 -6.350 -2.062 1.00 82.31 94 SER A O 1
ATOM 783 N N . VAL A 1 95 ? 8.763 -5.047 -2.442 1.00 80.94 95 VAL A N 1
ATOM 784 C CA . VAL A 1 95 ? 8.790 -4.465 -1.086 1.00 80.94 95 VAL A CA 1
ATOM 785 C C . VAL A 1 95 ? 7.531 -3.631 -0.824 1.00 80.94 95 VAL A C 1
ATOM 787 O O . VAL A 1 95 ? 6.914 -3.758 0.237 1.00 80.94 95 VAL A O 1
ATOM 790 N N . ALA A 1 96 ? 7.119 -2.798 -1.782 1.00 84.19 96 ALA A N 1
ATOM 791 C CA . ALA A 1 96 ? 5.885 -2.026 -1.679 1.00 84.19 96 ALA A CA 1
ATOM 792 C C . ALA A 1 96 ? 4.654 -2.944 -1.634 1.00 84.19 96 ALA A C 1
ATOM 794 O O . ALA A 1 96 ? 3.776 -2.751 -0.798 1.00 84.19 96 ALA A O 1
ATOM 795 N N . TRP A 1 97 ? 4.606 -3.970 -2.485 1.00 87.25 97 TRP A N 1
ATOM 796 C CA . TRP A 1 97 ? 3.486 -4.902 -2.577 1.00 87.25 97 TRP A CA 1
ATOM 797 C C . TRP A 1 97 ? 3.270 -5.661 -1.275 1.00 87.25 97 TRP A C 1
ATOM 799 O O . TRP A 1 97 ? 2.140 -5.762 -0.793 1.00 87.25 97 TRP A O 1
ATOM 809 N N . HIS A 1 98 ? 4.362 -6.115 -0.656 1.00 81.56 98 HIS A N 1
ATOM 810 C CA . HIS A 1 98 ? 4.321 -6.758 0.652 1.00 81.56 98 HIS A CA 1
ATOM 811 C C . HIS A 1 98 ? 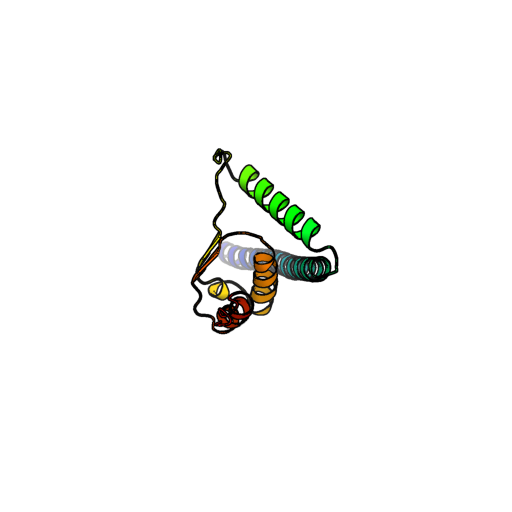3.732 -5.835 1.717 1.00 81.56 98 HIS A C 1
ATOM 813 O O . HIS A 1 98 ? 2.812 -6.227 2.429 1.00 81.56 98 HIS A O 1
ATOM 819 N N . LEU A 1 99 ? 4.178 -4.578 1.769 1.00 80.06 99 LEU A N 1
ATOM 820 C CA . LEU A 1 99 ? 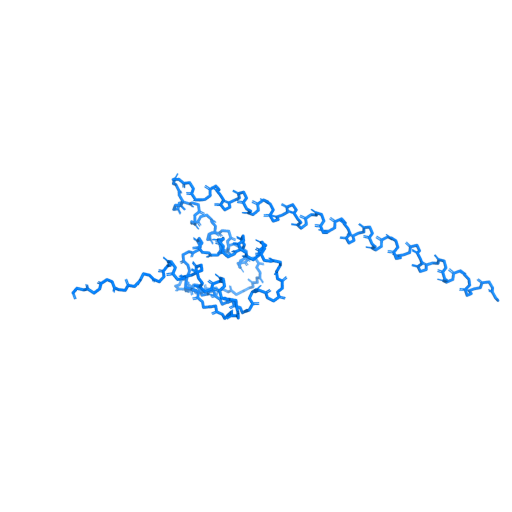3.644 -3.594 2.710 1.00 80.06 99 LEU A CA 1
ATOM 821 C C . LEU A 1 99 ? 2.141 -3.365 2.502 1.00 80.06 99 LEU A C 1
ATOM 823 O O . LEU A 1 99 ? 1.370 -3.331 3.461 1.00 80.06 99 LEU A O 1
ATOM 827 N N . LEU A 1 100 ? 1.710 -3.236 1.248 1.00 83.00 100 LEU A N 1
ATOM 828 C CA . LEU A 1 100 ? 0.302 -3.049 0.905 1.00 83.00 100 LEU A CA 1
ATOM 829 C C . LEU A 1 100 ? -0.540 -4.277 1.276 1.00 83.00 100 LEU A C 1
ATOM 831 O O . LEU A 1 100 ? -1.680 -4.126 1.710 1.00 83.00 100 LEU A O 1
ATOM 835 N N . ASN A 1 101 ? 0.029 -5.483 1.189 1.00 82.56 101 ASN A N 1
ATOM 836 C CA . ASN A 1 101 ? -0.623 -6.719 1.624 1.00 82.56 101 ASN A CA 1
ATOM 837 C C . ASN A 1 101 ? -0.860 -6.772 3.140 1.00 82.56 101 ASN A C 1
ATOM 839 O O . ASN A 1 101 ? -1.790 -7.450 3.586 1.00 82.56 101 ASN A O 1
ATOM 843 N N . LEU A 1 102 ? -0.090 -6.030 3.936 1.00 77.00 102 LEU A N 1
ATOM 844 C CA . LEU A 1 102 ? -0.274 -5.951 5.386 1.00 77.00 102 LEU A CA 1
ATOM 845 C C . LEU A 1 102 ? -1.482 -5.093 5.788 1.00 77.00 102 LEU A C 1
ATOM 847 O O . LEU A 1 102 ? -1.983 -5.233 6.908 1.00 77.00 102 LEU A O 1
ATOM 851 N N . LEU A 1 103 ? -1.976 -4.234 4.893 1.00 78.06 103 LEU A N 1
ATOM 852 C CA . LEU A 1 103 ? -3.122 -3.376 5.167 1.00 78.06 103 LEU A CA 1
ATOM 853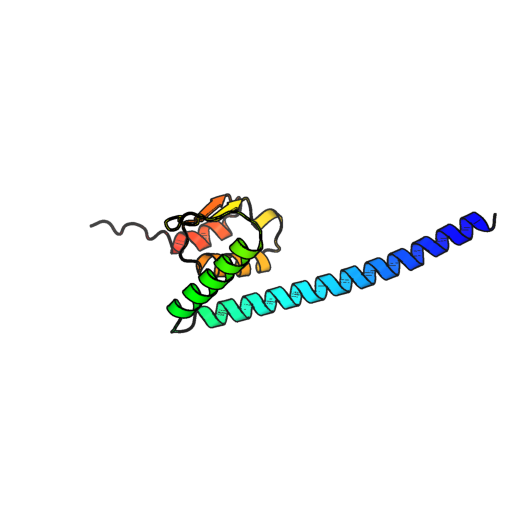 C C . LEU A 1 103 ? -4.432 -4.189 5.112 1.00 78.06 103 LEU A C 1
ATOM 855 O O . LEU A 1 103 ? -4.705 -4.874 4.119 1.00 78.06 103 LEU A O 1
ATOM 859 N N . PRO A 1 104 ? -5.285 -4.122 6.151 1.00 76.06 104 PRO A N 1
ATOM 860 C CA . PRO A 1 104 ? -6.578 -4.805 6.176 1.00 76.06 104 PRO A CA 1
ATOM 861 C C . PRO A 1 104 ? -7.642 -4.004 5.402 1.00 76.06 104 PRO A C 1
ATOM 863 O O . PRO A 1 104 ? -8.704 -3.693 5.936 1.00 76.06 104 PRO A O 1
ATOM 866 N N . LEU A 1 105 ? -7.335 -3.621 4.162 1.00 81.50 105 LEU A N 1
ATOM 867 C C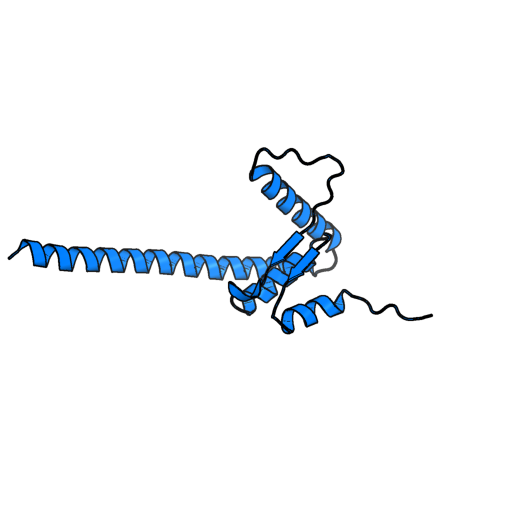A . LEU A 1 105 ? -8.182 -2.787 3.310 1.00 81.50 105 LEU A CA 1
ATOM 868 C C . LEU A 1 105 ? -8.742 -3.588 2.138 1.00 81.50 105 LEU A C 1
ATOM 870 O O . LEU A 1 105 ? -8.096 -4.517 1.649 1.00 81.50 105 LEU A O 1
ATOM 874 N N . GLN A 1 106 ? -9.924 -3.197 1.656 1.00 86.50 106 GLN A N 1
ATOM 875 C CA . GLN A 1 106 ? -10.379 -3.642 0.344 1.00 86.50 106 GLN A CA 1
ATOM 876 C C . GLN A 1 106 ? -9.477 -3.003 -0.711 1.00 86.50 106 GLN A C 1
ATOM 878 O O . GLN A 1 106 ? -9.290 -1.785 -0.710 1.00 86.50 106 GLN A O 1
ATOM 883 N N . ARG A 1 107 ? -8.913 -3.824 -1.596 1.00 88.75 107 ARG A N 1
ATOM 884 C CA . ARG A 1 107 ? -8.006 -3.378 -2.651 1.00 88.75 107 ARG A CA 1
ATOM 885 C C . ARG A 1 107 ? -8.513 -3.835 -4.008 1.00 88.75 107 ARG A C 1
ATOM 887 O O . ARG A 1 107 ? -8.909 -4.987 -4.155 1.00 88.75 107 ARG A O 1
ATOM 894 N N . VAL A 1 108 ? -8.458 -2.935 -4.980 1.00 91.50 108 VAL A N 1
ATOM 895 C CA . VAL A 1 108 ? -8.655 -3.233 -6.397 1.00 91.50 108 VAL A CA 1
ATOM 896 C C . VAL A 1 108 ? -7.384 -2.807 -7.122 1.00 91.50 108 VAL A C 1
ATOM 898 O O . VAL A 1 108 ? -6.963 -1.656 -7.020 1.00 91.50 108 VAL A O 1
ATOM 901 N N . THR A 1 109 ? -6.757 -3.757 -7.806 1.00 91.12 109 THR A N 1
ATOM 902 C CA . THR A 1 109 ? -5.486 -3.556 -8.502 1.00 91.12 109 THR A CA 1
ATOM 903 C C . THR A 1 109 ? -5.661 -3.893 -9.975 1.00 91.12 109 THR A C 1
ATOM 905 O O . THR A 1 109 ? -6.137 -4.986 -10.282 1.00 91.12 109 THR A O 1
ATOM 908 N N . THR A 1 110 ? -5.216 -3.016 -10.872 1.00 92.88 110 THR A N 1
ATOM 909 C CA . THR A 1 110 ? -4.902 -3.392 -12.257 1.00 92.88 110 THR A CA 1
ATOM 910 C C . THR A 1 110 ? -3.404 -3.637 -12.367 1.00 92.88 110 THR A C 1
ATOM 912 O O . THR A 1 110 ? -2.601 -2.916 -11.776 1.00 92.88 110 THR A O 1
ATOM 915 N N . THR A 1 111 ? -3.019 -4.707 -13.053 1.00 91.50 111 THR A N 1
ATOM 916 C CA . THR A 1 111 ? -1.612 -5.016 -13.297 1.00 91.50 111 THR A CA 1
ATOM 917 C C . THR A 1 111 ? -1.471 -5.844 -14.562 1.00 91.50 111 THR A C 1
ATOM 919 O O . THR A 1 111 ? -2.281 -6.730 -14.838 1.00 91.50 111 THR A O 1
ATOM 922 N N . ASN A 1 112 ? -0.404 -5.575 -15.300 1.00 89.69 112 ASN A N 1
ATOM 923 C CA . ASN A 1 112 ? 0.082 -6.372 -16.417 1.00 89.69 112 ASN A CA 1
ATOM 924 C C . ASN A 1 112 ? 1.211 -7.331 -15.982 1.00 89.69 112 ASN A C 1
ATOM 926 O O . ASN A 1 112 ? 1.777 -8.040 -16.814 1.00 89.69 112 ASN A O 1
ATOM 930 N N . SER A 1 113 ? 1.561 -7.368 -14.688 1.00 86.81 113 SER A N 1
ATOM 931 C CA . SER A 1 113 ? 2.618 -8.221 -14.137 1.00 86.81 113 SER A CA 1
ATOM 932 C C . SER A 1 113 ? 2.074 -9.554 -13.618 1.00 86.81 113 SER A C 1
ATOM 934 O O . SER A 1 113 ? 1.375 -9.618 -12.604 1.00 86.81 113 SER A O 1
ATOM 936 N N . GLY A 1 114 ? 2.476 -10.653 -14.265 1.00 84.50 114 GLY A N 1
ATOM 937 C CA . GLY A 1 114 ? 2.160 -12.010 -13.802 1.00 84.50 114 GLY A CA 1
ATOM 938 C C . GLY A 1 114 ? 2.753 -12.354 -12.427 1.00 84.50 114 GLY A C 1
ATOM 939 O O . GLY A 1 114 ? 2.174 -13.152 -11.687 1.00 84.50 114 GLY A O 1
ATOM 940 N N . GLU A 1 115 ? 3.865 -11.719 -12.037 1.00 83.88 115 GLU A N 1
ATOM 941 C CA . GLU A 1 115 ? 4.458 -11.899 -10.704 1.00 83.88 115 GLU A CA 1
ATOM 942 C C . GLU A 1 115 ? 3.550 -11.338 -9.602 1.00 83.88 115 GLU A C 1
ATOM 944 O O . GLU A 1 115 ? 3.344 -11.994 -8.580 1.00 83.88 115 GLU A O 1
ATOM 949 N N . LEU A 1 116 ? 2.939 -10.166 -9.822 1.00 84.88 116 LEU A N 1
ATOM 950 C CA . LEU A 1 116 ? 2.006 -9.568 -8.861 1.00 84.88 116 LEU A CA 1
ATOM 951 C C . LEU A 1 116 ? 0.731 -10.396 -8.696 1.00 84.88 116 LEU A C 1
ATOM 953 O O . LEU A 1 116 ? 0.260 -10.581 -7.573 1.00 84.88 116 LEU A O 1
ATOM 957 N N . LEU A 1 117 ? 0.212 -10.953 -9.794 1.00 83.62 117 LEU A N 1
ATOM 958 C CA . LEU A 1 117 ? -0.926 -11.875 -9.750 1.00 83.62 117 LEU A CA 1
ATOM 959 C C . LEU A 1 117 ? -0.602 -13.132 -8.931 1.00 83.62 117 LEU A C 1
ATOM 961 O O . LEU A 1 117 ? -1.432 -13.597 -8.151 1.00 83.62 117 LEU A O 1
ATOM 965 N N . SER A 1 118 ? 0.621 -13.648 -9.060 1.00 82.31 118 SER A N 1
ATOM 966 C CA . SER A 1 118 ? 1.080 -14.828 -8.317 1.00 82.31 118 SER A CA 1
ATOM 967 C C . SER A 1 118 ? 1.219 -14.552 -6.815 1.00 82.31 118 SER A C 1
ATOM 969 O O . SER A 1 118 ? 0.894 -15.408 -5.994 1.00 82.31 118 SER A O 1
ATOM 971 N N . LEU A 1 119 ? 1.654 -13.343 -6.445 1.00 76.50 119 LEU A N 1
ATOM 972 C CA . LEU A 1 119 ? 1.774 -12.903 -5.050 1.00 76.50 119 LEU A CA 1
ATOM 973 C C . LEU A 1 119 ? 0.408 -12.724 -4.366 1.00 76.50 119 LEU A C 1
ATOM 975 O O . LEU A 1 119 ? 0.278 -13.011 -3.175 1.00 76.50 119 LEU A O 1
ATOM 979 N N . ASP A 1 120 ? -0.614 -12.286 -5.105 1.00 69.62 120 ASP A N 1
ATOM 980 C CA . ASP A 1 120 ? -1.975 -12.112 -4.581 1.00 69.62 120 ASP A CA 1
ATOM 981 C C . ASP A 1 120 ? -2.790 -13.421 -4.576 1.00 69.62 120 ASP A C 1
ATOM 983 O O . ASP A 1 120 ? -3.668 -13.596 -3.723 1.00 69.62 120 ASP A O 1
ATOM 987 N N . ALA A 1 121 ? -2.467 -14.381 -5.451 1.00 59.16 121 ALA A N 1
ATOM 988 C CA . ALA A 1 121 ? -3.126 -15.689 -5.512 1.00 59.16 121 ALA A CA 1
ATOM 989 C C . ALA A 1 121 ? -3.034 -16.482 -4.192 1.00 59.16 121 ALA A C 1
ATOM 991 O O . ALA A 1 121 ? -3.948 -17.232 -3.864 1.00 59.16 121 ALA A O 1
ATOM 992 N N . GLY A 1 122 ? -1.995 -16.264 -3.375 1.00 54.81 122 GLY A N 1
ATOM 993 C CA . GLY A 1 122 ? -1.884 -16.872 -2.041 1.00 54.81 122 GLY A CA 1
ATOM 994 C C . GLY A 1 122 ? -2.909 -16.362 -1.014 1.00 54.81 122 GLY A C 1
ATOM 995 O O . GLY A 1 122 ? -3.089 -16.977 0.035 1.00 54.81 122 GLY A O 1
ATOM 996 N N . ARG A 1 123 ? -3.590 -15.242 -1.295 1.00 56.75 123 ARG A N 1
ATOM 997 C CA . ARG A 1 123 ? -4.604 -14.629 -0.421 1.00 56.75 123 ARG A CA 1
ATOM 998 C C . ARG A 1 123 ? -6.031 -14.957 -0.863 1.00 56.75 123 ARG A C 1
ATOM 1000 O O . ARG A 1 123 ? -6.927 -15.028 -0.021 1.00 56.75 123 ARG A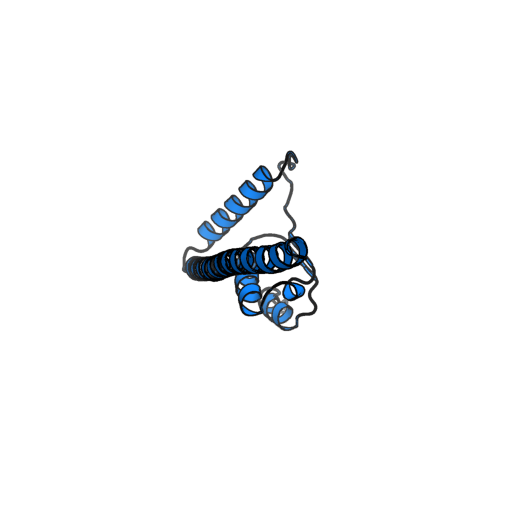 O 1
ATOM 1007 N N . ALA A 1 124 ? -6.235 -15.186 -2.159 1.00 51.97 124 ALA A N 1
ATOM 1008 C CA . ALA A 1 124 ? -7.449 -15.782 -2.694 1.00 51.97 124 ALA A CA 1
ATOM 1009 C C . ALA A 1 124 ? -7.416 -17.287 -2.406 1.00 51.97 124 ALA A C 1
ATOM 1011 O O . ALA A 1 124 ? -7.132 -18.096 -3.283 1.00 51.97 124 ALA A O 1
ATOM 1012 N N . GLY A 1 125 ? -7.663 -17.668 -1.150 1.00 45.72 125 GLY A N 1
ATOM 1013 C CA . GLY A 1 125 ? -7.944 -19.059 -0.826 1.00 45.72 125 GLY A CA 1
ATOM 1014 C C . GLY A 1 125 ? -9.004 -19.568 -1.798 1.00 45.72 125 GLY A C 1
ATOM 1015 O O . GLY A 1 125 ? -10.119 -19.044 -1.827 1.00 45.72 125 GLY A O 1
ATOM 1016 N N . LEU A 1 126 ? -8.636 -20.553 -2.620 1.00 41.72 126 LEU A N 1
ATOM 1017 C CA . LEU A 1 126 ? -9.609 -21.390 -3.304 1.00 41.72 126 LEU A CA 1
ATOM 1018 C C . LEU A 1 126 ? -10.650 -21.808 -2.257 1.00 41.72 126 LEU A C 1
ATOM 1020 O O . LEU A 1 126 ? -10.242 -22.267 -1.181 1.00 41.72 126 LEU A O 1
ATOM 1024 N N . PRO A 1 127 ? -11.961 -21.664 -2.520 1.00 39.47 127 PRO A N 1
ATOM 1025 C CA . PRO A 1 127 ? -12.948 -22.319 -1.684 1.00 39.47 127 PRO A CA 1
ATOM 1026 C C . PRO A 1 127 ? -12.616 -23.808 -1.731 1.00 39.47 127 PRO A C 1
ATOM 1028 O O . PRO A 1 127 ? -12.704 -24.448 -2.778 1.00 39.47 127 PRO A O 1
ATOM 1031 N N . THR A 1 128 ? -12.138 -24.343 -0.612 1.00 42.84 128 THR A N 1
ATOM 1032 C CA . THR A 1 128 ? -12.015 -25.782 -0.430 1.00 42.84 128 THR A CA 1
ATOM 1033 C C . THR A 1 128 ? -13.452 -26.277 -0.432 1.00 42.84 128 THR A C 1
ATOM 1035 O O . THR A 1 128 ? -14.197 -26.025 0.514 1.00 42.84 128 THR A O 1
ATOM 1038 N N . GLY A 1 129 ? -13.874 -26.818 -1.575 1.00 45.28 129 GLY A N 1
ATOM 1039 C CA . GLY A 1 129 ? -15.201 -27.382 -1.754 1.00 45.28 129 GLY A CA 1
ATOM 1040 C C . GLY A 1 129 ? -15.453 -28.424 -0.672 1.00 45.28 129 GLY A C 1
ATOM 1041 O O . GLY A 1 129 ? -14.601 -29.281 -0.430 1.00 45.28 129 GLY A O 1
ATOM 1042 N N . ALA A 1 130 ? -16.591 -28.267 -0.003 1.00 39.94 130 ALA A N 1
ATOM 1043 C CA . ALA A 1 130 ? -17.245 -29.332 0.740 1.00 39.94 130 ALA A CA 1
ATOM 1044 C C . ALA A 1 130 ? -17.784 -30.393 -0.228 1.00 39.94 130 ALA A C 1
ATOM 1046 O O . ALA A 1 130 ? -18.131 -30.011 -1.373 1.00 39.94 130 ALA A O 1
#

pLDDT: mean 70.84, std 13.78, range [39.47, 92.88]

InterPro domains:
  IPR022602 Protein of unknown function DUF2813 [PF11398] (1-119)

Radius of gyration: 21.94 Å; chains: 1; bounding box: 52×66×46 Å